Protein AF-A0A933EBU2-F1 (afdb_monomer)

Radius of gyration: 14.28 Å; Cα contacts (8 Å, |Δi|>4): 77; chains: 1; bounding box: 39×18×40 Å

Mean predicted aligned error: 7.6 Å

Structure (mmCIF, N/CA/C/O backbone):
data_AF-A0A933EBU2-F1
#
_entry.id   AF-A0A933EBU2-F1
#
loop_
_atom_site.group_PDB
_atom_site.id
_atom_site.type_symbol
_atom_site.label_atom_id
_atom_site.label_alt_id
_atom_site.label_comp_id
_atom_site.label_asym_id
_atom_site.label_entity_id
_atom_site.label_seq_id
_atom_site.pdbx_PDB_ins_code
_atom_site.Cartn_x
_atom_site.Cartn_y
_atom_site.Cartn_z
_atom_site.occupancy
_atom_site.B_iso_or_equiv
_atom_site.auth_seq_id
_atom_site.auth_comp_id
_atom_site.auth_asym_id
_atom_site.auth_atom_id
_atom_site.pdbx_PDB_model_num
ATOM 1 N N . MET A 1 1 ? -14.182 3.954 4.806 1.00 73.56 1 MET A N 1
ATOM 2 C CA . MET A 1 1 ? -13.393 3.130 3.867 1.00 73.56 1 MET A CA 1
ATOM 3 C C . MET A 1 1 ? -11.977 3.676 3.925 1.00 73.56 1 MET A C 1
ATOM 5 O O . MET A 1 1 ? -11.873 4.896 3.846 1.00 73.56 1 MET A O 1
ATOM 9 N N . PRO A 1 2 ? -10.953 2.851 4.195 1.00 83.88 2 PRO A N 1
ATOM 10 C CA . PRO A 1 2 ? -9.586 3.333 4.398 1.00 83.88 2 PRO A CA 1
ATOM 11 C C . PRO A 1 2 ? -9.018 3.955 3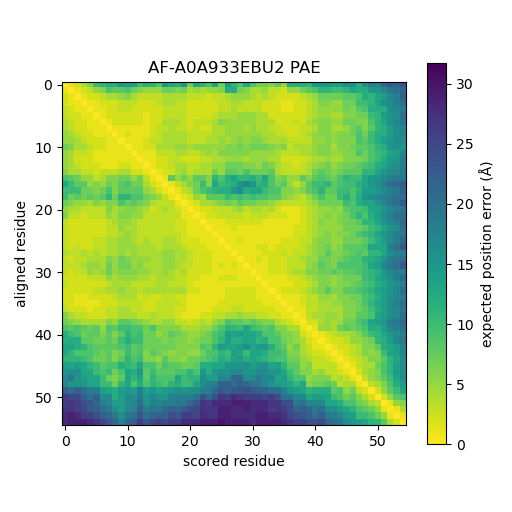.119 1.00 83.88 2 PRO A C 1
ATOM 13 O O . PRO A 1 2 ? -9.332 3.505 2.015 1.00 83.88 2 PRO A O 1
ATOM 16 N N . GLU A 1 3 ? -8.197 4.991 3.280 1.00 90.19 3 GLU A N 1
ATOM 17 C CA . GLU A 1 3 ? -7.535 5.678 2.168 1.00 90.19 3 GLU A CA 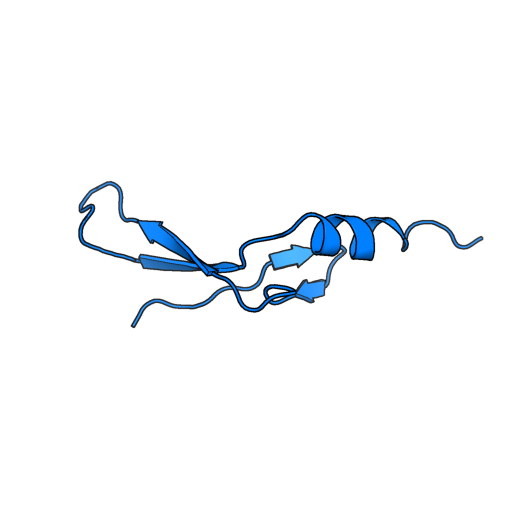1
ATOM 18 C C . GLU A 1 3 ? -6.480 4.759 1.533 1.00 90.19 3 GLU A C 1
ATOM 20 O O . GLU A 1 3 ? -5.761 4.047 2.239 1.00 90.19 3 GLU A O 1
ATOM 25 N N . VAL A 1 4 ? -6.377 4.771 0.199 1.00 89.88 4 VAL A N 1
ATOM 26 C CA . VAL A 1 4 ? -5.377 3.989 -0.543 1.00 89.88 4 VAL A CA 1
ATOM 27 C C . VAL A 1 4 ? -4.258 4.913 -1.008 1.00 89.88 4 VAL A C 1
ATOM 29 O O . VAL A 1 4 ? -4.464 5.782 -1.856 1.00 89.88 4 VAL A O 1
ATOM 32 N N . TYR A 1 5 ? -3.052 4.694 -0.495 1.00 90.88 5 TYR A N 1
ATOM 33 C CA . TYR A 1 5 ? -1.885 5.508 -0.828 1.00 90.88 5 TYR A CA 1
ATOM 34 C C . TYR A 1 5 ? -1.110 4.962 -2.034 1.00 90.88 5 TYR A C 1
ATOM 36 O O . TYR A 1 5 ? -1.361 3.869 -2.541 1.00 90.88 5 TYR A O 1
ATOM 44 N N . LYS A 1 6 ? -0.151 5.755 -2.521 1.00 88.25 6 LYS A N 1
ATOM 45 C CA . LYS A 1 6 ? 0.808 5.382 -3.571 1.00 88.25 6 LYS A CA 1
ATOM 46 C C . LYS A 1 6 ? 2.217 5.351 -2.994 1.00 88.25 6 LYS A C 1
ATOM 48 O O . LYS A 1 6 ? 2.512 6.068 -2.043 1.00 88.25 6 LYS A O 1
ATOM 53 N N . ASN A 1 7 ? 3.103 4.599 -3.631 1.00 83.88 7 ASN A N 1
ATOM 54 C CA . ASN A 1 7 ? 4.521 4.595 -3.291 1.00 83.88 7 ASN A CA 1
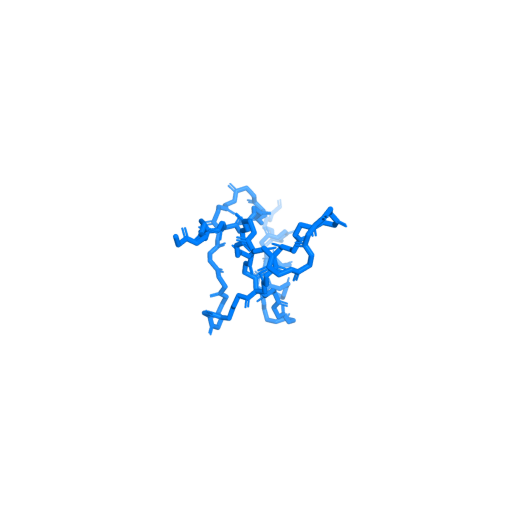ATOM 55 C C . ASN A 1 7 ? 5.252 5.686 -4.072 1.00 83.88 7 ASN A C 1
ATOM 57 O O . ASN A 1 7 ? 4.978 5.884 -5.253 1.00 83.88 7 ASN A O 1
ATOM 61 N N . LEU A 1 8 ? 6.203 6.373 -3.442 1.00 84.81 8 LEU A N 1
ATOM 62 C CA . LEU A 1 8 ? 7.092 7.307 -4.132 1.00 84.81 8 LEU A CA 1
ATOM 63 C C . LEU A 1 8 ? 8.366 6.570 -4.550 1.00 84.81 8 LEU A C 1
ATOM 65 O O . LEU A 1 8 ? 9.169 6.185 -3.703 1.00 84.81 8 LEU A O 1
ATOM 69 N N . VAL A 1 9 ? 8.565 6.377 -5.853 1.00 81.75 9 VAL A N 1
ATOM 70 C CA . VAL A 1 9 ? 9.697 5.609 -6.384 1.00 81.75 9 VAL A CA 1
ATOM 71 C C . VAL A 1 9 ? 10.352 6.388 -7.527 1.00 81.75 9 VAL A C 1
ATOM 73 O O . VAL A 1 9 ? 9.704 6.731 -8.514 1.00 81.75 9 VAL A O 1
ATOM 76 N N . ALA A 1 10 ? 11.645 6.703 -7.377 1.00 79.69 10 ALA A N 1
ATOM 77 C CA . ALA A 1 10 ? 12.415 7.589 -8.269 1.00 79.69 10 ALA A CA 1
ATOM 78 C C . ALA A 1 10 ? 11.715 8.926 -8.601 1.00 79.69 10 ALA A C 1
ATOM 80 O O . ALA A 1 10 ? 11.766 9.396 -9.734 1.00 79.69 10 ALA A O 1
ATOM 81 N N . GLY A 1 11 ? 11.048 9.531 -7.614 1.00 86.12 11 GLY A N 1
ATOM 82 C CA . GLY A 1 11 ? 10.353 10.813 -7.781 1.00 86.12 11 GLY A CA 1
ATOM 83 C C . GLY A 1 11 ? 8.962 10.719 -8.415 1.00 86.12 11 GLY A C 1
ATOM 84 O O . GLY A 1 11 ? 8.309 11.745 -8.574 1.00 86.12 11 GLY A O 1
ATOM 85 N N . GLU A 1 12 ? 8.476 9.518 -8.736 1.00 85.38 12 GLU A N 1
ATOM 86 C CA . GLU A 1 12 ? 7.128 9.294 -9.267 1.00 85.38 12 GLU A CA 1
ATOM 87 C C . GLU A 1 12 ? 6.239 8.590 -8.233 1.00 85.38 12 GLU A C 1
ATOM 89 O O . GLU A 1 12 ? 6.681 7.667 -7.549 1.00 85.38 12 GLU A O 1
ATOM 94 N N . TRP A 1 13 ? 4.970 8.998 -8.139 1.00 88.50 13 TRP A N 1
ATOM 95 C CA . TRP A 1 13 ? 3.958 8.304 -7.338 1.00 88.50 13 TRP A CA 1
ATOM 96 C C . TRP A 1 13 ? 3.355 7.139 -8.127 1.00 88.50 13 TRP A C 1
ATOM 98 O O . TRP A 1 13 ? 2.673 7.348 -9.132 1.00 88.50 13 TRP A O 1
ATOM 108 N N . VAL A 1 14 ? 3.564 5.916 -7.651 1.00 83.06 14 VAL A N 1
ATOM 109 C CA . VAL A 1 14 ? 3.226 4.665 -8.341 1.00 83.06 14 VAL A CA 1
ATOM 110 C C . VAL A 1 14 ? 2.235 3.854 -7.500 1.00 83.06 14 VAL A C 1
ATOM 112 O O . VAL A 1 14 ? 2.355 3.781 -6.278 1.00 83.06 14 VAL A O 1
ATOM 115 N N . GLY A 1 15 ? 1.222 3.274 -8.150 1.00 80.62 15 GLY A N 1
ATOM 116 C CA . GLY A 1 15 ? 0.345 2.277 -7.521 1.00 80.62 15 GLY A CA 1
ATOM 117 C C . GLY A 1 15 ? 1.029 0.910 -7.415 1.00 80.62 15 GLY A C 1
ATOM 118 O O . GLY A 1 15 ? 2.147 0.744 -7.891 1.00 80.62 15 GLY A O 1
ATOM 119 N N . ALA A 1 16 ? 0.363 -0.081 -6.823 1.00 73.31 16 ALA A N 1
ATOM 120 C CA . ALA A 1 16 ? 0.887 -1.450 -6.806 1.00 73.31 16 ALA A CA 1
ATOM 121 C C . ALA A 1 16 ? 0.999 -1.982 -8.239 1.00 73.31 16 ALA A C 1
ATOM 123 O O . ALA A 1 16 ? 0.001 -1.940 -8.966 1.00 73.31 16 ALA A O 1
ATOM 124 N N . GLY A 1 17 ? 2.155 -2.530 -8.627 1.00 66.12 17 GLY A N 1
ATOM 125 C CA . GLY A 1 17 ? 2.342 -3.130 -9.952 1.00 66.12 17 GLY A CA 1
ATOM 126 C C . GLY A 1 17 ? 1.330 -4.243 -10.256 1.00 66.12 17 GLY A C 1
ATOM 127 O O . GLY A 1 17 ? 0.889 -4.381 -11.396 1.00 66.12 17 GLY A O 1
ATOM 128 N N . GLY A 1 18 ? 0.892 -4.974 -9.222 1.00 67.50 18 GLY A N 1
ATOM 129 C CA . GLY A 1 18 ? -0.133 -6.025 -9.294 1.00 67.50 18 GLY A CA 1
ATOM 130 C C . GLY A 1 18 ? -1.492 -5.676 -8.670 1.00 67.50 18 GLY A C 1
ATOM 131 O O . GLY A 1 18 ? -2.321 -6.564 -8.503 1.00 67.50 18 GLY A O 1
ATOM 132 N N . GLY A 1 19 ? -1.727 -4.421 -8.268 1.00 72.38 19 GLY A N 1
ATOM 133 C CA . GLY A 1 19 ? -2.978 -3.995 -7.615 1.00 72.38 19 GLY A CA 1
ATOM 134 C C . GLY A 1 19 ? -3.164 -4.452 -6.158 1.00 72.38 19 GLY A C 1
ATOM 135 O O . GLY A 1 19 ? -4.155 -4.084 -5.532 1.00 72.38 19 GLY A O 1
ATOM 136 N N . ALA A 1 20 ? -2.225 -5.221 -5.600 1.00 83.00 20 ALA A N 1
ATOM 137 C CA . ALA A 1 20 ? -2.284 -5.684 -4.217 1.00 83.00 20 ALA A CA 1
ATOM 138 C C . ALA A 1 20 ? -1.981 -4.554 -3.219 1.00 83.00 20 ALA A C 1
ATOM 140 O O . ALA A 1 20 ? -1.044 -3.777 -3.403 1.00 83.00 20 ALA A O 1
ATOM 141 N N . THR A 1 21 ? -2.736 -4.496 -2.124 1.00 88.44 21 THR A N 1
ATOM 142 C CA . THR A 1 21 ? -2.523 -3.551 -1.018 1.00 88.44 21 THR A CA 1
ATOM 143 C C . THR A 1 21 ? -2.468 -4.281 0.321 1.00 88.44 21 THR A C 1
ATOM 145 O O . THR A 1 21 ? -3.171 -5.273 0.502 1.00 88.44 21 THR A O 1
ATOM 148 N N . GLY A 1 22 ? -1.675 -3.776 1.267 1.00 89.88 22 GLY A N 1
ATOM 149 C CA . GLY A 1 22 ? -1.626 -4.226 2.659 1.00 89.88 22 GLY A CA 1
ATOM 150 C C . GLY A 1 22 ? -2.236 -3.195 3.622 1.00 89.88 22 GLY A C 1
ATOM 151 O O . GLY A 1 22 ? -2.115 -1.995 3.361 1.00 89.88 22 GLY A O 1
ATOM 152 N N . PRO A 1 23 ? -2.895 -3.634 4.711 1.00 94.00 23 PRO A N 1
ATOM 153 C CA . PRO A 1 23 ? -3.478 -2.737 5.705 1.00 94.00 23 PRO A CA 1
ATOM 154 C C . PRO A 1 23 ? -2.425 -2.137 6.641 1.00 94.00 23 PRO A C 1
ATOM 156 O O . PRO A 1 23 ? -1.545 -2.844 7.129 1.00 94.00 23 PRO A O 1
ATOM 159 N N . ASP A 1 24 ? -2.571 -0.846 6.926 1.00 94.81 24 ASP A N 1
ATOM 160 C CA . ASP A 1 24 ? -1.973 -0.180 8.080 1.00 94.81 24 ASP A CA 1
ATOM 161 C C . ASP A 1 24 ? -2.972 -0.260 9.237 1.00 94.81 24 ASP A C 1
ATOM 163 O O . ASP A 1 24 ? -4.089 0.266 9.151 1.00 94.81 24 ASP A O 1
ATOM 167 N N . ILE A 1 25 ? -2.607 -1.015 10.269 1.00 97.00 25 ILE A N 1
ATOM 168 C CA . ILE A 1 25 ? -3.487 -1.352 11.387 1.00 97.00 25 ILE A CA 1
ATOM 169 C C . ILE A 1 25 ? -3.163 -0.419 12.544 1.00 97.00 25 ILE A C 1
ATOM 171 O O . ILE A 1 25 ? -2.003 -0.279 12.934 1.00 97.00 25 ILE A O 1
ATOM 175 N N . ASN A 1 26 ? -4.196 0.177 13.127 1.00 93.62 26 ASN A N 1
ATOM 176 C CA . ASN A 1 26 ? -4.045 1.020 14.299 1.00 93.62 26 ASN A CA 1
ATOM 177 C C . ASN A 1 26 ? -3.492 0.198 15.486 1.00 93.62 26 ASN A C 1
ATOM 179 O O . ASN A 1 26 ? -4.144 -0.738 15.950 1.00 93.62 26 ASN A O 1
ATOM 183 N N . PRO A 1 27 ? -2.316 0.532 16.049 1.00 95.94 27 PRO A N 1
ATOM 184 C CA . PRO A 1 27 ? -1.761 -0.222 17.172 1.00 95.94 27 PRO A CA 1
ATOM 185 C C . PRO A 1 27 ? -2.556 -0.040 18.477 1.00 95.94 27 PRO A C 1
ATOM 187 O O . PRO A 1 27 ? -2.401 -0.845 19.393 1.00 95.94 27 PRO A O 1
ATOM 190 N N . ALA A 1 28 ? -3.392 0.999 18.581 1.00 97.06 28 ALA A N 1
ATOM 191 C CA . ALA A 1 28 ? -4.285 1.210 19.720 1.00 97.06 28 ALA A CA 1
ATOM 192 C C . ALA A 1 28 ? -5.600 0.412 19.610 1.00 97.06 28 ALA A C 1
ATOM 194 O O . ALA A 1 28 ? -6.249 0.181 20.628 1.00 97.06 28 ALA A O 1
ATOM 195 N N . ASP A 1 29 ? -5.975 -0.019 18.401 1.00 96.31 29 ASP A N 1
ATOM 196 C CA . ASP A 1 29 ? -7.154 -0.840 18.121 1.00 96.31 29 ASP A CA 1
ATOM 197 C C . ASP A 1 29 ? -6.909 -1.702 16.874 1.00 96.31 29 ASP A C 1
ATOM 199 O O . ASP A 1 29 ? -7.052 -1.252 15.741 1.00 96.31 29 ASP A O 1
ATOM 203 N N . ILE A 1 30 ? -6.572 -2.976 17.077 1.00 95.94 30 ILE A N 1
ATOM 204 C CA . ILE A 1 30 ? -6.226 -3.883 15.973 1.00 95.94 30 ILE A CA 1
ATOM 205 C C . ILE A 1 30 ? -7.412 -4.252 15.068 1.00 95.94 30 ILE A C 1
ATOM 207 O O . ILE A 1 30 ? -7.219 -4.932 14.060 1.00 95.94 30 ILE A O 1
ATOM 211 N N . SER A 1 31 ? -8.634 -3.858 15.435 1.00 96.06 31 SER A N 1
ATOM 212 C CA . SER A 1 31 ? -9.809 -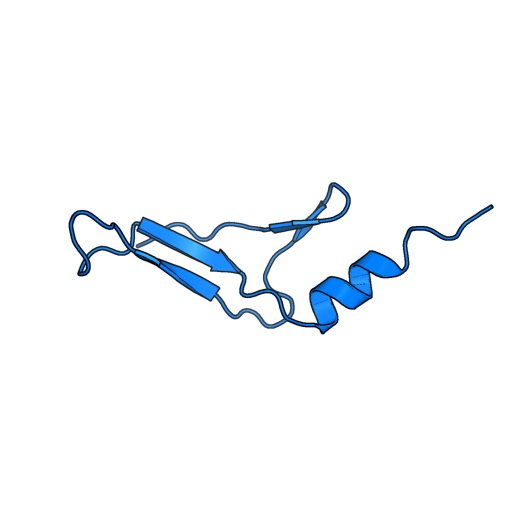4.011 14.578 1.00 96.06 31 SER A CA 1
ATOM 213 C C . SER A 1 31 ? -9.968 -2.862 13.574 1.00 96.06 31 SER A C 1
ATOM 215 O O . SER A 1 31 ? -10.762 -2.978 12.638 1.00 96.06 31 SER A O 1
ATOM 217 N N . ASP A 1 32 ? -9.189 -1.789 13.732 1.00 95.50 32 ASP A N 1
ATOM 218 C CA . ASP A 1 32 ? -9.243 -0.578 12.922 1.00 95.50 32 ASP A CA 1
ATOM 219 C C . ASP A 1 32 ? -8.128 -0.544 11.860 1.00 95.50 32 ASP A C 1
ATOM 221 O O . ASP A 1 32 ? -6.933 -0.664 12.151 1.00 95.50 32 ASP A O 1
ATOM 225 N N . VAL A 1 33 ? -8.538 -0.362 10.602 1.00 96.44 33 VAL A N 1
ATOM 226 C CA . VAL A 1 33 ? -7.644 -0.193 9.449 1.00 96.44 33 VAL A CA 1
ATOM 227 C C . VAL A 1 33 ? -7.663 1.275 9.048 1.00 96.44 33 VAL A C 1
ATOM 229 O O . VAL A 1 33 ? -8.661 1.765 8.515 1.00 96.44 33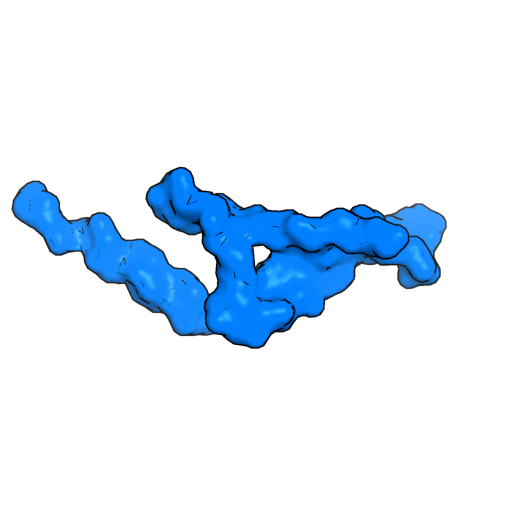 VAL A O 1
ATOM 232 N N . VAL A 1 34 ? -6.538 1.959 9.246 1.00 95.75 34 VAL A N 1
ATOM 233 C CA . VAL A 1 34 ? -6.432 3.409 9.026 1.00 95.75 34 VAL A CA 1
ATOM 234 C C . VAL A 1 34 ? -6.024 3.761 7.597 1.00 95.75 34 VAL A C 1
ATOM 236 O O . VAL A 1 34 ? -6.397 4.820 7.092 1.00 95.75 34 VAL A O 1
ATOM 239 N N . ALA A 1 35 ? -5.305 2.865 6.915 1.00 93.38 35 ALA A N 1
ATOM 240 C CA . ALA A 1 35 ? -4.842 3.070 5.545 1.00 93.38 35 ALA A CA 1
ATOM 241 C C . ALA A 1 35 ? -4.570 1.750 4.808 1.00 93.38 35 ALA A C 1
ATOM 243 O O . ALA A 1 35 ? -4.420 0.689 5.415 1.00 93.38 35 ALA A O 1
ATOM 244 N N . LEU A 1 36 ? -4.479 1.827 3.480 1.00 93.38 36 LEU A N 1
ATOM 245 C CA . LEU A 1 36 ? -4.018 0.753 2.604 1.00 93.38 36 LEU A CA 1
ATOM 246 C C . LEU A 1 36 ? -2.799 1.225 1.808 1.00 93.38 36 LEU A C 1
ATOM 248 O O . LEU A 1 36 ? -2.859 2.229 1.094 1.00 93.38 36 LEU A O 1
ATOM 252 N N . PHE A 1 37 ? -1.704 0.472 1.893 1.00 90.62 37 PHE A N 1
ATOM 253 C CA . PHE A 1 37 ? -0.477 0.749 1.149 1.00 90.62 37 PHE A CA 1
ATOM 254 C C . PHE A 1 37 ? -0.262 -0.277 0.037 1.00 90.62 37 PHE A C 1
ATOM 256 O O . PHE A 1 37 ? -0.524 -1.461 0.245 1.00 90.62 37 PHE A O 1
ATOM 263 N N . PRO A 1 38 ? 0.234 0.131 -1.142 1.00 88.44 38 PRO A N 1
ATOM 264 C CA . PRO A 1 38 ? 0.570 -0.797 -2.211 1.00 88.44 38 PRO A CA 1
ATOM 265 C C . PRO A 1 38 ? 1.616 -1.818 -1.751 1.00 88.44 38 PRO A C 1
ATOM 267 O O . PRO A 1 38 ? 2.691 -1.442 -1.277 1.00 88.44 38 PRO A O 1
ATOM 270 N N . ALA A 1 39 ? 1.327 -3.105 -1.931 1.00 82.38 39 ALA A N 1
ATOM 271 C CA . ALA A 1 39 ? 2.306 -4.160 -1.720 1.00 82.38 39 ALA A CA 1
ATOM 272 C C . ALA A 1 39 ? 3.308 -4.131 -2.882 1.00 82.38 39 ALA A C 1
ATOM 274 O O . ALA A 1 39 ? 2.948 -4.434 -4.018 1.00 82.38 39 ALA A O 1
ATOM 275 N N . MET A 1 40 ? 4.548 -3.726 -2.601 1.00 69.00 40 MET A N 1
ATOM 276 C CA . MET A 1 40 ? 5.632 -3.750 -3.586 1.00 69.00 40 MET A CA 1
ATOM 277 C C . MET A 1 40 ? 6.076 -5.190 -3.802 1.00 69.00 40 MET A C 1
ATOM 279 O O . MET A 1 40 ? 6.407 -5.884 -2.838 1.00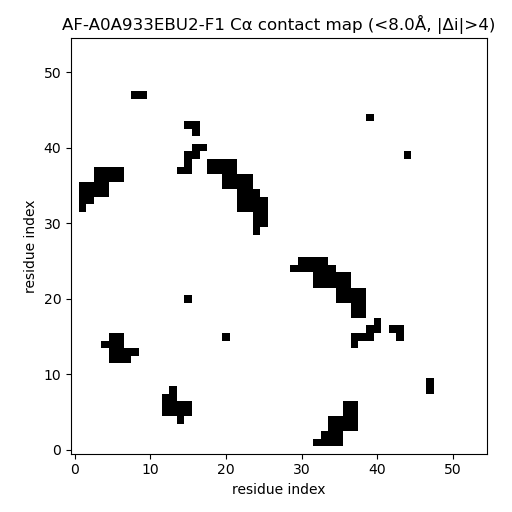 69.00 40 MET A O 1
ATOM 283 N N . ASP A 1 41 ? 6.137 -5.622 -5.056 1.00 70.12 41 ASP A N 1
ATOM 284 C CA . ASP A 1 41 ? 6.778 -6.884 -5.411 1.00 70.12 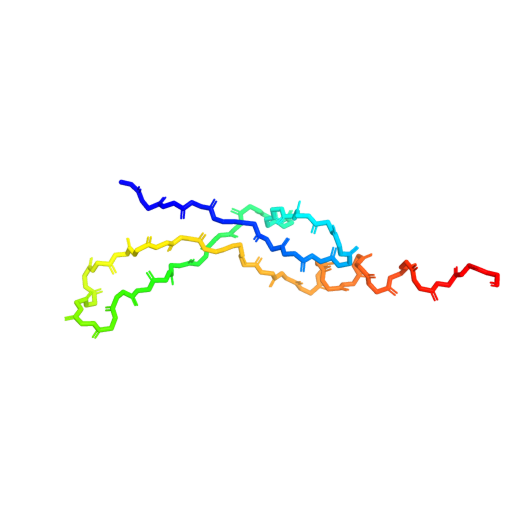41 ASP A CA 1
ATOM 285 C C . ASP A 1 41 ? 8.216 -6.671 -5.926 1.00 70.12 41 ASP A C 1
ATOM 287 O O . ASP A 1 41 ? 8.711 -5.552 -6.097 1.00 70.12 41 ASP A O 1
ATOM 291 N N . ALA A 1 42 ? 8.942 -7.770 -6.152 1.00 67.81 42 ALA A N 1
ATOM 292 C CA . ALA A 1 42 ? 10.304 -7.708 -6.685 1.00 67.81 42 ALA A CA 1
ATOM 293 C C . ALA A 1 42 ? 10.368 -7.100 -8.107 1.00 67.81 42 ALA A C 1
ATOM 295 O O . ALA A 1 42 ? 11.417 -6.589 -8.521 1.00 67.81 42 ALA A O 1
ATOM 296 N N . GLY A 1 43 ? 9.263 -7.141 -8.857 1.00 65.25 43 GLY A N 1
ATOM 297 C CA . GLY A 1 43 ? 9.105 -6.505 -10.161 1.00 65.25 43 GLY A CA 1
ATOM 298 C C . GLY A 1 43 ? 9.086 -4.980 -10.065 1.00 65.25 43 GLY A C 1
ATOM 299 O O . GLY A 1 43 ? 9.786 -4.326 -10.844 1.00 65.25 43 GLY A O 1
ATOM 300 N N . ASP A 1 44 ? 8.400 -4.420 -9.067 1.00 65.81 44 ASP A N 1
ATOM 301 C CA . ASP A 1 44 ? 8.375 -2.976 -8.789 1.00 65.81 44 ASP A CA 1
ATOM 302 C C . ASP A 1 44 ? 9.782 -2.438 -8.468 1.00 65.81 44 ASP A C 1
ATOM 304 O O . ASP A 1 44 ? 10.226 -1.431 -9.028 1.00 65.81 44 ASP A O 1
ATOM 308 N N . VAL A 1 45 ? 10.554 -3.170 -7.654 1.00 65.25 45 VAL A N 1
ATOM 309 C CA . VAL A 1 45 ? 11.958 -2.833 -7.345 1.00 65.25 45 VAL A CA 1
ATOM 310 C C . VAL A 1 45 ? 12.841 -2.886 -8.602 1.00 65.25 45 VAL A C 1
ATOM 312 O O . VAL A 1 45 ? 13.701 -2.026 -8.822 1.00 65.25 45 VAL A O 1
ATOM 315 N N . THR A 1 46 ? 12.624 -3.886 -9.461 1.00 64.75 46 THR A N 1
ATOM 316 C CA . THR A 1 46 ? 13.434 -4.109 -10.670 1.00 64.75 46 THR A CA 1
ATOM 317 C C . THR A 1 46 ? 13.143 -3.082 -11.766 1.00 64.75 46 THR A C 1
ATOM 319 O O . THR A 1 46 ? 14.078 -2.610 -12.421 1.00 64.75 46 THR A O 1
ATOM 322 N N . ARG A 1 47 ? 11.873 -2.690 -11.949 1.00 61.12 47 ARG A N 1
ATOM 323 C CA . ARG A 1 47 ? 11.451 -1.659 -12.913 1.00 61.12 47 ARG A CA 1
ATOM 324 C C . ARG A 1 47 ? 12.153 -0.330 -12.647 1.00 61.12 47 ARG A C 1
ATOM 326 O O . ARG A 1 47 ? 12.606 0.325 -13.586 1.00 61.12 47 ARG A O 1
ATOM 333 N N . HIS A 1 48 ? 12.298 0.046 -11.380 1.00 56.53 48 HIS A N 1
ATOM 334 C CA . HIS A 1 48 ? 12.913 1.317 -11.003 1.00 56.53 48 HIS A CA 1
ATOM 335 C C . HIS A 1 48 ? 14.442 1.298 -10.979 1.00 56.53 48 HIS A C 1
ATOM 337 O O . HIS A 1 48 ? 15.062 2.330 -11.236 1.00 56.53 48 HIS A O 1
ATOM 343 N N . ARG A 1 49 ? 15.078 0.135 -10.790 1.00 57.84 49 ARG A N 1
ATOM 344 C CA . ARG A 1 49 ? 16.547 0.011 -10.829 1.00 57.84 49 ARG A CA 1
ATOM 345 C C . ARG A 1 49 ? 17.161 0.297 -12.212 1.00 57.84 49 ARG A C 1
ATOM 347 O O . ARG A 1 49 ? 18.360 0.542 -12.298 1.00 57.84 49 ARG A O 1
ATOM 354 N N . ARG A 1 50 ? 16.373 0.312 -13.296 1.00 55.41 50 ARG A N 1
ATOM 355 C CA . ARG A 1 50 ? 16.875 0.509 -14.674 1.00 55.41 50 ARG A CA 1
ATOM 356 C C . ARG A 1 50 ? 16.920 1.958 -15.178 1.00 55.41 50 ARG A C 1
ATOM 358 O O . ARG A 1 50 ? 17.369 2.168 -16.298 1.00 55.41 50 ARG A O 1
ATOM 365 N N . ARG A 1 51 ? 16.516 2.962 -14.390 1.00 52.81 51 ARG A N 1
ATOM 366 C CA . ARG A 1 51 ? 16.572 4.383 -14.812 1.00 52.81 51 ARG A CA 1
ATOM 367 C C . ARG A 1 51 ? 17.864 5.133 -14.435 1.00 52.81 51 ARG A C 1
ATOM 369 O O . ARG A 1 51 ? 17.944 6.331 -14.661 1.00 52.81 51 ARG A O 1
ATOM 376 N N . GLY A 1 52 ? 18.882 4.446 -13.910 1.00 47.56 52 GLY A N 1
ATOM 377 C CA . GLY A 1 52 ? 20.169 5.041 -13.505 1.00 47.56 52 GLY A CA 1
ATOM 378 C C . GLY A 1 52 ? 21.343 4.845 -14.477 1.00 47.56 52 GLY A C 1
ATOM 379 O O . GLY A 1 52 ? 22.484 4.889 -14.035 1.00 47.56 52 GLY A O 1
ATOM 380 N N . GLY A 1 53 ? 21.098 4.566 -15.762 1.00 49.41 53 GLY A N 1
ATOM 381 C CA . GLY A 1 53 ? 22.159 4.352 -16.754 1.00 49.41 53 GLY A CA 1
ATOM 382 C C . GLY A 1 53 ? 21.863 5.085 -18.054 1.00 49.41 53 GLY A C 1
ATOM 383 O O . GLY A 1 53 ? 21.187 4.542 -18.923 1.00 49.41 53 GLY A O 1
AT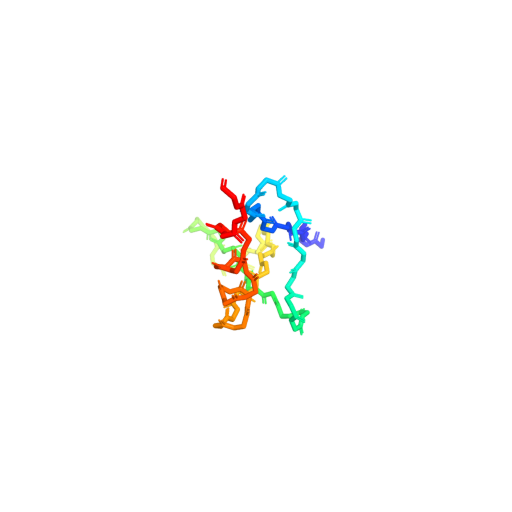OM 384 N N . GLY A 1 54 ? 22.355 6.315 -18.175 1.00 46.94 54 GLY A N 1
ATOM 385 C CA . GLY A 1 54 ? 22.220 7.128 -19.379 1.00 46.94 54 GLY A CA 1
ATOM 386 C C . GLY A 1 54 ? 23.159 8.331 -19.352 1.00 46.94 54 GLY A C 1
ATOM 387 O O . GLY A 1 54 ? 22.769 9.363 -18.820 1.00 46.94 54 GLY A O 1
ATOM 388 N N . VAL A 1 55 ? 24.324 8.131 -19.990 1.00 43.38 55 VAL A N 1
ATOM 389 C CA . VAL A 1 55 ? 25.415 9.066 -20.364 1.00 43.38 55 VAL A CA 1
ATOM 390 C C . VAL A 1 55 ? 26.254 9.646 -19.227 1.00 43.38 55 VAL A C 1
ATOM 392 O O . VAL A 1 55 ? 25.744 10.464 -18.438 1.00 43.38 55 VAL A O 1
#

pLDDT: mean 79.03, std 15.45, range [43.38, 97.06]

Solvent-accessible surface area (backbone atoms only — not comparable to full-atom values): 3567 Å² total; per-residue (Å²): 130,59,53,75,54,62,45,79,55,98,89,40,81,38,69,30,90,83,72,42,65,43,76,41,61,36,91,93,42,83,90,41,60,69,31,31,39,46,47,78,51,75,62,56,58,54,65,61,66,66,77,82,76,82,134

Secondary structure (DSSP, 8-state):
--EE--EEETTEEE--TTS-EEEEE-TT-TT-EEEEEE---HHHHHHHHTTS---

Nearest PDB struc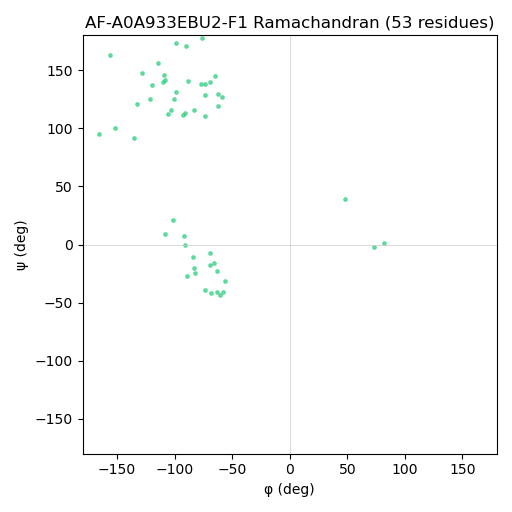tures (foldseek):
  5izd-assembly1_D  TM=8.672E-01  e=3.318E-02  Thermoplasma acidophilum
  3u4j-assembly1_B  TM=8.308E-01  e=3.095E-02  Sinorhizobium meliloti
  3u4j-assembly1_D  TM=8.822E-01  e=3.814E-02  Sinorhizobium meliloti
  4oe6-assembly1_A-3  TM=7.470E-01  e=2.676E-01  Saccharomyces cerevisiae S288C
  4oe4-assembly1_A  TM=7.468E-01  e=3.076E-01  Saccharomyces cerevisiae S288C

Sequence (55 aa):
MPEVYKNLVAGEWVGAGGGATGPDINPADISDVVALFPAMDAGDVTRHRRRGGGV

Foldseek 3Di:
DAEEAFDQAPNDTHAAPVNDWDFDADPVDRVDTRHTYHDHDPVNVVVRVPPPDDD